Protein AF-A0A1W2M286-F1 (afdb_monomer_lite)

Secondary structure (DSSP, 8-state):
--HHHHHHHHHHHHHHHHHH-HHHHHHHHHHHH-SS--HHHHHHHHHHHHHHHHHHHHHHHHTT---GGGG-TT--SS-HHHHHHHHHHHHHHTT-HHHHHHHHHHHHHHHHHHHHHHHHHHHHHHHHHHHHHHHHHTT-

pLDDT: mean 84.89, std 10.77, range [52.69, 94.81]

Structure (mmCIF, N/CA/C/O backbone):
data_AF-A0A1W2M286-F1
#
_entry.id   AF-A0A1W2M286-F1
#
loop_
_atom_site.group_PDB
_atom_site.id
_atom_site.type_symbol
_atom_site.label_atom_id
_atom_site.label_alt_id
_atom_site.label_comp_id
_atom_site.label_asym_id
_atom_site.label_entity_id
_atom_site.label_seq_id
_atom_site.pdbx_PDB_ins_code
_atom_site.Cartn_x
_atom_site.Cartn_y
_atom_site.Cartn_z
_atom_site.occupancy
_atom_site.B_iso_or_equiv
_atom_site.auth_seq_id
_atom_site.auth_comp_id
_atom_site.auth_asym_id
_atom_site.auth_atom_id
_atom_site.pdbx_PDB_model_num
ATOM 1 N N . MET A 1 1 ? -3.550 -22.375 1.447 1.00 52.69 1 MET A N 1
ATOM 2 C CA . MET A 1 1 ? -3.577 -20.928 1.149 1.00 52.69 1 MET A CA 1
ATOM 3 C C . MET A 1 1 ? -3.415 -20.207 2.480 1.00 52.69 1 MET A C 1
ATOM 5 O O . MET A 1 1 ? -4.147 -20.546 3.399 1.00 52.69 1 MET A O 1
ATOM 9 N N . THR A 1 2 ? -2.390 -19.372 2.654 1.00 68.69 2 THR A N 1
ATOM 10 C CA . THR A 1 2 ? -2.153 -18.649 3.920 1.00 68.69 2 THR A CA 1
ATOM 11 C C . THR A 1 2 ? -3.056 -17.416 3.995 1.00 68.69 2 THR A C 1
ATOM 13 O O . THR A 1 2 ? -3.446 -16.892 2.954 1.00 68.69 2 THR A O 1
ATOM 16 N N . ALA A 1 3 ? -3.363 -16.928 5.203 1.00 65.69 3 ALA A N 1
ATOM 17 C CA . ALA A 1 3 ? -4.190 -15.728 5.397 1.00 65.69 3 ALA A CA 1
ATOM 18 C C . ALA A 1 3 ? -3.651 -14.509 4.616 1.00 65.69 3 ALA A C 1
ATOM 20 O O . ALA A 1 3 ? -4.417 -13.764 4.016 1.00 65.69 3 ALA A O 1
ATOM 21 N N . SER A 1 4 ? -2.326 -14.360 4.523 1.00 74.50 4 SER A N 1
ATOM 22 C CA . SER A 1 4 ? -1.686 -13.305 3.726 1.00 74.50 4 SER A CA 1
ATOM 23 C C . SER A 1 4 ? -1.933 -13.441 2.218 1.00 74.50 4 SER A C 1
ATOM 25 O O . SER A 1 4 ? -2.020 -12.432 1.528 1.00 74.50 4 SER A O 1
ATOM 27 N N . GLY A 1 5 ? -2.070 -14.666 1.698 1.00 80.00 5 GLY A N 1
ATOM 28 C CA . GLY A 1 5 ? -2.365 -14.904 0.281 1.00 80.00 5 GLY A CA 1
ATOM 29 C C . GLY A 1 5 ? -3.799 -14.530 -0.101 1.00 80.00 5 GLY A C 1
ATOM 30 O O . GLY A 1 5 ? -4.033 -14.031 -1.198 1.00 80.00 5 GLY A O 1
ATOM 31 N N . GLU A 1 6 ? -4.749 -14.718 0.815 1.00 85.44 6 GLU A N 1
ATOM 32 C CA . GLU A 1 6 ? -6.138 -14.291 0.621 1.00 85.44 6 GLU A CA 1
ATOM 33 C C . GLU A 1 6 ? -6.255 -12.763 0.618 1.00 85.44 6 GLU A C 1
ATOM 35 O O . GLU A 1 6 ? -6.859 -12.192 -0.290 1.00 85.44 6 GLU A O 1
ATOM 40 N N . VAL A 1 7 ? -5.604 -12.089 1.573 1.00 87.81 7 VAL A N 1
ATOM 41 C CA . VAL A 1 7 ? -5.566 -10.620 1.619 1.00 87.81 7 VAL A CA 1
ATOM 42 C C . VAL A 1 7 ? -4.902 -10.057 0.363 1.00 87.81 7 VAL A C 1
ATOM 44 O O . VAL A 1 7 ? -5.461 -9.164 -0.266 1.00 87.81 7 VAL A O 1
ATOM 47 N N . ALA A 1 8 ? -3.766 -10.618 -0.060 1.00 89.00 8 ALA A N 1
ATOM 48 C CA . ALA A 1 8 ? -3.092 -10.215 -1.292 1.00 89.00 8 ALA A CA 1
ATOM 49 C C . ALA A 1 8 ? -4.021 -10.277 -2.516 1.00 89.00 8 ALA A C 1
ATOM 51 O O . ALA A 1 8 ? -4.123 -9.302 -3.258 1.00 89.00 8 ALA A O 1
ATOM 52 N N . ALA A 1 9 ? -4.753 -11.381 -2.692 1.00 90.19 9 ALA A N 1
ATOM 53 C CA . ALA A 1 9 ? -5.691 -11.539 -3.802 1.00 90.19 9 ALA A CA 1
ATOM 54 C C . ALA A 1 9 ? -6.831 -10.504 -3.766 1.00 90.19 9 ALA A C 1
ATOM 56 O O . ALA A 1 9 ? -7.199 -9.954 -4.807 1.00 90.19 9 ALA A O 1
ATOM 57 N N . VAL A 1 10 ? -7.368 -10.206 -2.577 1.00 91.88 10 VAL A N 1
ATOM 58 C CA . VAL A 1 10 ? -8.394 -9.167 -2.401 1.00 91.88 10 VAL A CA 1
ATOM 59 C C . VAL A 1 10 ? -7.850 -7.792 -2.783 1.00 91.88 10 VAL A C 1
ATOM 61 O O . VAL A 1 10 ? -8.494 -7.085 -3.557 1.00 91.88 10 VAL A O 1
ATOM 64 N N . LEU A 1 11 ? -6.662 -7.423 -2.298 1.00 91.25 11 LEU A N 1
ATOM 65 C CA . LEU A 1 11 ? -6.064 -6.116 -2.580 1.00 91.25 11 LEU A CA 1
ATOM 66 C C . LEU A 1 11 ? -5.718 -5.947 -4.060 1.00 91.25 11 LEU A C 1
ATOM 68 O O . LEU A 1 11 ? -6.044 -4.912 -4.635 1.00 91.25 11 LEU A O 1
ATOM 72 N N . THR A 1 12 ? -5.146 -6.968 -4.706 1.00 91.25 12 THR A N 1
ATOM 73 C CA . THR A 1 12 ? -4.905 -6.948 -6.156 1.00 91.25 12 THR A CA 1
ATOM 74 C C . THR A 1 12 ? -6.214 -6.826 -6.938 1.00 91.25 12 THR A C 1
ATOM 76 O O . THR A 1 12 ? -6.281 -6.052 -7.888 1.00 91.25 12 THR A O 1
ATOM 79 N N . SER A 1 13 ? -7.279 -7.530 -6.529 1.00 93.06 13 SER A N 1
ATOM 80 C CA . SER A 1 13 ? -8.597 -7.416 -7.172 1.00 93.06 13 SER A CA 1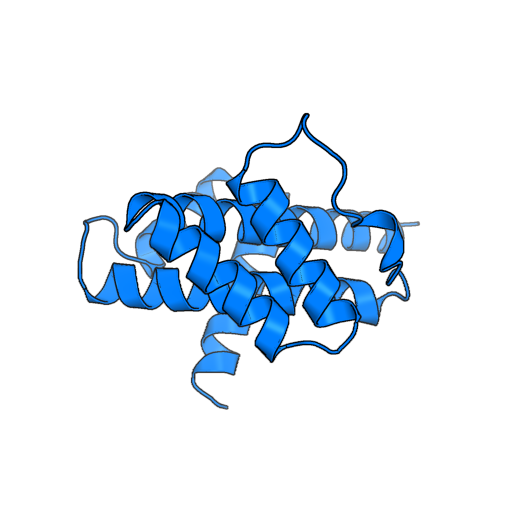
ATOM 81 C C . SER A 1 13 ? -9.191 -6.011 -7.038 1.00 93.06 13 SER A C 1
ATOM 83 O O . SER A 1 13 ? -9.714 -5.491 -8.020 1.00 93.06 13 SER A O 1
ATOM 85 N N . ILE A 1 14 ? -9.102 -5.394 -5.856 1.00 92.75 14 ILE A N 1
ATOM 86 C CA . ILE A 1 14 ? -9.586 -4.026 -5.614 1.00 92.75 14 ILE A CA 1
ATOM 87 C C . ILE A 1 14 ? -8.766 -3.011 -6.421 1.00 92.75 14 ILE A C 1
ATOM 89 O O . ILE A 1 14 ? -9.344 -2.118 -7.034 1.00 92.75 14 ILE A O 1
ATOM 93 N N . ALA A 1 15 ? -7.438 -3.151 -6.453 1.00 91.12 15 ALA A N 1
ATOM 94 C CA . ALA A 1 15 ? -6.562 -2.260 -7.212 1.00 91.12 15 ALA A CA 1
ATOM 95 C C . ALA A 1 15 ? -6.807 -2.363 -8.727 1.00 91.12 15 ALA A C 1
ATOM 97 O O . ALA A 1 15 ? -6.870 -1.343 -9.407 1.00 91.12 15 ALA A O 1
ATOM 98 N N . ALA A 1 16 ? -7.027 -3.574 -9.248 1.00 92.25 16 ALA A N 1
ATOM 99 C CA . ALA A 1 16 ? -7.400 -3.778 -10.646 1.00 92.25 16 ALA A CA 1
ATOM 100 C C . ALA A 1 16 ? -8.776 -3.168 -10.970 1.00 92.25 16 ALA A C 1
ATOM 102 O O . ALA A 1 16 ? -8.928 -2.492 -11.982 1.00 92.25 16 ALA A O 1
ATOM 103 N N . GLU A 1 17 ? -9.773 -3.347 -10.095 1.00 92.31 17 GLU A N 1
ATOM 104 C CA . GLU A 1 17 ? -11.100 -2.731 -10.247 1.00 92.31 17 GLU A CA 1
ATOM 105 C C . GLU A 1 17 ? -11.025 -1.196 -10.239 1.00 92.31 17 GLU A C 1
ATOM 107 O O . GLU A 1 17 ? -11.760 -0.533 -10.973 1.00 92.31 17 GLU A O 1
ATOM 112 N N . ALA A 1 18 ? -10.114 -0.620 -9.448 1.00 91.69 18 ALA A N 1
ATOM 113 C CA . ALA A 1 18 ? -9.932 0.825 -9.344 1.00 91.69 18 ALA A CA 1
ATOM 114 C C . ALA A 1 18 ? -9.453 1.483 -10.650 1.00 91.69 18 ALA A C 1
ATOM 116 O O . ALA A 1 18 ? -9.582 2.702 -10.788 1.00 91.69 18 ALA A O 1
ATOM 117 N N . ILE A 1 19 ? -8.920 0.705 -11.601 1.00 90.12 19 ILE A N 1
ATOM 118 C CA . ILE A 1 19 ? -8.496 1.201 -12.915 1.00 90.12 19 ILE A CA 1
ATOM 119 C C . ILE A 1 19 ? -9.705 1.697 -13.713 1.00 90.12 19 ILE A C 1
ATOM 121 O O . ILE A 1 19 ? -9.666 2.818 -14.222 1.00 90.12 19 ILE A O 1
ATOM 125 N N . ASP A 1 20 ? -10.774 0.898 -13.758 1.00 91.88 20 ASP A N 1
ATOM 126 C CA . ASP A 1 20 ? -11.977 1.181 -14.550 1.00 91.88 20 ASP A CA 1
ATOM 127 C C . ASP A 1 20 ? -13.106 1.803 -13.713 1.00 91.88 20 ASP A C 1
ATOM 129 O O . ASP A 1 20 ? -13.875 2.626 -14.208 1.00 91.88 20 ASP A O 1
ATOM 133 N N . ASN A 1 21 ? -13.219 1.425 -12.433 1.00 93.12 21 ASN A N 1
ATOM 134 C CA . ASN A 1 21 ? -14.332 1.789 -11.551 1.00 93.12 21 ASN A CA 1
ATOM 135 C C . ASN A 1 21 ? -13.844 2.250 -10.160 1.00 93.12 21 ASN A C 1
ATOM 137 O O . ASN A 1 21 ? -14.125 1.595 -9.150 1.00 93.12 21 ASN A O 1
ATOM 141 N N . PRO A 1 22 ? -13.161 3.408 -10.050 1.00 88.12 22 PRO A N 1
ATOM 142 C CA . PRO A 1 22 ? -12.540 3.862 -8.800 1.00 88.12 22 PRO A CA 1
ATOM 143 C C . PRO A 1 22 ? -13.536 4.051 -7.648 1.00 88.12 22 PRO A C 1
ATOM 145 O O . PRO A 1 22 ? -13.221 3.747 -6.498 1.00 88.12 22 PRO A O 1
ATOM 148 N N . SER A 1 23 ? -14.759 4.514 -7.931 1.00 89.75 23 SER A N 1
ATOM 149 C CA . SER A 1 23 ? -15.798 4.675 -6.905 1.00 89.75 23 SER A CA 1
ATOM 150 C C . SER A 1 23 ? -16.286 3.335 -6.347 1.00 89.75 23 SER A C 1
ATOM 152 O O . SER A 1 23 ? -16.502 3.224 -5.141 1.00 89.75 23 SER A O 1
ATOM 154 N N . SER A 1 24 ? -16.428 2.317 -7.203 1.00 93.06 24 SER A N 1
ATOM 155 C CA . SER A 1 24 ? -16.828 0.963 -6.793 1.00 93.06 24 SER A CA 1
ATOM 156 C C . SER A 1 24 ? -15.728 0.300 -5.967 1.00 93.06 24 SER A C 1
ATOM 158 O O . SER A 1 24 ? -15.985 -0.161 -4.855 1.00 93.06 24 SER A O 1
ATOM 160 N N . ALA A 1 25 ? -14.481 0.375 -6.441 1.00 89.88 25 ALA A N 1
ATOM 161 C CA . ALA A 1 25 ? -13.323 -0.137 -5.719 1.00 89.88 25 ALA A CA 1
ATOM 162 C C . ALA A 1 25 ? -13.162 0.527 -4.340 1.00 89.88 25 ALA A C 1
ATOM 164 O O . ALA A 1 25 ? -12.912 -0.157 -3.348 1.00 89.88 25 ALA A O 1
ATOM 165 N N . GLY A 1 26 ? -13.374 1.846 -4.251 1.00 87.38 26 GLY A N 1
ATOM 166 C CA . GLY A 1 26 ? -13.365 2.579 -2.985 1.00 87.38 26 GLY A CA 1
ATOM 167 C C . GLY A 1 26 ? -14.464 2.125 -2.019 1.00 87.38 26 GLY A C 1
ATOM 168 O O . GLY A 1 26 ? -14.194 1.928 -0.835 1.00 87.38 26 GLY A O 1
ATOM 169 N N . ALA A 1 27 ? -15.684 1.899 -2.515 1.00 90.75 27 ALA A N 1
ATOM 170 C CA . ALA A 1 27 ? -16.782 1.373 -1.702 1.00 90.75 27 ALA A CA 1
ATOM 171 C C . ALA A 1 27 ? -16.494 -0.053 -1.211 1.00 90.75 27 ALA A C 1
ATOM 173 O O . ALA A 1 27 ? -16.652 -0.340 -0.027 1.00 90.75 27 ALA A O 1
ATOM 174 N N . ARG A 1 28 ? -15.990 -0.921 -2.094 1.00 93.69 28 ARG A N 1
ATOM 175 C CA . ARG A 1 28 ? -15.617 -2.301 -1.770 1.00 93.69 28 ARG A CA 1
ATOM 176 C C . ARG A 1 28 ? -14.475 -2.371 -0.758 1.00 93.69 28 ARG A C 1
ATOM 178 O O . ARG A 1 28 ? -14.511 -3.204 0.144 1.00 93.69 28 ARG A O 1
ATOM 185 N N . LEU A 1 29 ? -13.483 -1.490 -0.877 1.00 90.50 29 LEU A N 1
ATOM 186 C CA . LEU A 1 29 ? -12.406 -1.357 0.100 1.00 90.50 29 LEU A CA 1
ATOM 187 C C . LEU A 1 29 ? -12.949 -0.912 1.462 1.00 90.50 29 LEU A C 1
ATOM 189 O O . LEU A 1 29 ? -12.601 -1.511 2.475 1.00 90.50 29 LEU A O 1
ATOM 193 N N . ALA A 1 30 ? -13.830 0.091 1.490 1.00 89.12 30 ALA A N 1
ATOM 194 C CA . ALA A 1 30 ? -14.462 0.555 2.724 1.00 89.12 30 ALA A CA 1
ATOM 195 C C . ALA A 1 30 ? -15.329 -0.534 3.377 1.00 89.12 30 ALA A C 1
ATOM 197 O O . ALA A 1 30 ? -15.307 -0.681 4.596 1.00 89.12 30 ALA A O 1
ATOM 198 N N . ASP A 1 31 ? -16.046 -1.335 2.588 1.00 91.06 31 ASP A N 1
ATOM 199 C CA . ASP A 1 31 ? -16.813 -2.483 3.084 1.00 91.06 31 ASP A CA 1
ATOM 200 C C . ASP A 1 31 ? -15.902 -3.580 3.641 1.00 91.06 31 ASP A C 1
ATOM 202 O O . ASP A 1 31 ? -16.188 -4.156 4.693 1.00 91.06 31 ASP A O 1
ATOM 206 N N . TRP A 1 32 ? -14.782 -3.847 2.965 1.00 90.94 32 TRP A N 1
ATOM 207 C CA . TRP A 1 32 ? -13.811 -4.837 3.413 1.00 90.94 32 TRP A CA 1
ATOM 208 C C . TRP A 1 32 ? -13.094 -4.407 4.690 1.00 90.94 32 TRP A C 1
ATOM 210 O O . TRP A 1 32 ? -12.951 -5.225 5.591 1.00 90.94 32 TRP A O 1
ATOM 220 N N . ILE A 1 33 ? -12.666 -3.147 4.807 1.00 89.06 33 ILE A N 1
ATOM 221 C CA . ILE A 1 33 ? -12.035 -2.627 6.028 1.00 89.06 33 ILE A CA 1
ATOM 222 C C . ILE A 1 33 ? -13.071 -2.540 7.155 1.00 89.06 33 ILE A C 1
ATOM 224 O O . ILE A 1 33 ? -12.811 -2.986 8.273 1.00 89.06 33 ILE A O 1
ATOM 228 N N . GLY A 1 34 ? -14.269 -2.060 6.834 1.00 88.50 34 GLY A N 1
ATOM 229 C CA . GLY A 1 34 ? -15.292 -1.618 7.770 1.00 88.50 34 GLY A CA 1
ATOM 230 C C . GLY A 1 34 ? -15.490 -0.109 7.625 1.00 88.50 34 GLY A C 1
ATOM 231 O O . GLY A 1 34 ? -14.531 0.657 7.684 1.00 88.50 34 GLY A O 1
ATOM 232 N N . ARG A 1 35 ? -16.742 0.324 7.426 1.00 83.50 35 ARG A N 1
ATOM 233 C CA . ARG A 1 35 ? -17.086 1.743 7.205 1.00 83.50 35 ARG A CA 1
ATOM 234 C C . ARG A 1 35 ? -16.924 2.616 8.448 1.00 83.50 35 ARG A C 1
ATOM 236 O O . ARG A 1 35 ? -16.834 3.833 8.329 1.00 83.50 35 ARG A O 1
ATOM 243 N N . GLU A 1 36 ? -16.911 1.994 9.620 1.00 84.31 36 GLU A N 1
ATOM 244 C CA . GLU A 1 36 ? -16.728 2.655 10.907 1.00 84.31 36 GLU A CA 1
ATOM 245 C C . GLU A 1 36 ? -15.380 2.249 11.524 1.00 84.31 36 GLU A C 1
ATOM 247 O O . GLU A 1 36 ? -14.952 1.098 11.355 1.00 84.31 36 GLU A O 1
ATOM 252 N N . PRO A 1 37 ? -14.710 3.159 12.260 1.00 80.44 37 PRO A N 1
ATOM 253 C CA . PRO A 1 37 ? -13.492 2.834 12.991 1.00 80.44 37 PRO A CA 1
ATOM 254 C C . PRO A 1 37 ? -13.706 1.641 13.927 1.00 80.44 37 PRO A C 1
ATOM 256 O O . PRO A 1 37 ? -14.604 1.642 14.768 1.00 80.44 37 PRO A O 1
ATOM 259 N N . SER A 1 38 ? -12.880 0.608 13.778 1.00 87.19 38 SER A N 1
ATOM 260 C CA . SER A 1 38 ? -12.944 -0.595 14.605 1.00 87.19 38 SER A CA 1
ATOM 261 C C . SER A 1 38 ? -11.572 -1.267 14.694 1.00 87.19 38 SER A C 1
ATOM 263 O O . SER A 1 38 ? -10.791 -1.167 13.744 1.00 87.19 38 SER A O 1
ATOM 265 N N . PRO A 1 39 ? -11.288 -2.035 15.765 1.00 88.81 39 PRO A N 1
ATOM 266 C CA . PRO A 1 39 ? -10.030 -2.779 15.883 1.00 88.81 39 PRO A CA 1
ATOM 267 C C . PRO A 1 39 ? -9.781 -3.743 14.712 1.00 88.81 39 PRO A C 1
ATOM 269 O O . PRO A 1 39 ? -8.647 -3.945 14.287 1.00 88.81 39 PRO A O 1
ATOM 272 N N . ALA A 1 40 ? -10.849 -4.326 14.155 1.00 89.06 40 ALA A N 1
ATOM 273 C CA . ALA A 1 40 ? -10.757 -5.184 12.977 1.00 89.06 40 ALA A CA 1
ATOM 274 C C . ALA A 1 40 ? -10.371 -4.394 11.714 1.00 89.06 40 ALA A C 1
ATOM 276 O O . ALA A 1 40 ? -9.561 -4.869 10.918 1.00 89.06 40 ALA A O 1
ATOM 277 N N . GLY A 1 41 ? -10.923 -3.189 11.541 1.00 88.94 41 GLY A N 1
ATOM 278 C CA . GLY A 1 41 ? -10.567 -2.294 10.440 1.00 88.94 41 GLY A CA 1
ATOM 279 C C . GLY A 1 41 ? -9.129 -1.789 10.534 1.00 88.94 41 GLY A C 1
ATOM 280 O O . GLY A 1 41 ? -8.413 -1.794 9.536 1.00 88.94 41 GLY A O 1
ATOM 281 N N . GLU A 1 42 ? -8.662 -1.449 11.736 1.00 89.50 42 GLU A N 1
ATOM 282 C CA . GLU A 1 42 ? -7.262 -1.079 11.977 1.00 89.50 42 GLU A CA 1
ATOM 283 C C . GLU A 1 42 ? -6.305 -2.230 11.647 1.00 89.50 42 GLU A C 1
ATOM 285 O O . GLU A 1 42 ? -5.328 -2.030 10.929 1.00 89.50 42 GLU A O 1
ATOM 290 N N . ALA A 1 43 ? -6.616 -3.457 12.078 1.00 90.50 43 ALA A N 1
ATOM 291 C CA . ALA A 1 43 ? -5.809 -4.633 11.750 1.00 90.50 43 ALA A CA 1
ATOM 292 C C . ALA A 1 43 ? -5.739 -4.893 10.233 1.00 90.50 43 ALA A C 1
ATOM 294 O O . ALA A 1 43 ? -4.678 -5.232 9.707 1.00 90.50 43 ALA A O 1
ATOM 295 N N . ARG A 1 44 ? -6.848 -4.696 9.510 1.00 90.38 44 ARG A N 1
ATOM 296 C CA . ARG A 1 44 ? -6.888 -4.787 8.041 1.00 90.38 44 ARG A CA 1
ATOM 297 C C . ARG A 1 44 ? -6.073 -3.687 7.372 1.00 90.38 44 ARG A C 1
ATOM 299 O O . ARG A 1 44 ? -5.366 -3.958 6.406 1.00 90.38 44 ARG A O 1
ATOM 306 N N . MET A 1 45 ? -6.126 -2.466 7.893 1.00 88.44 45 MET A N 1
ATOM 307 C CA . MET A 1 45 ? -5.294 -1.374 7.399 1.00 88.44 45 MET A CA 1
ATOM 308 C C . MET A 1 45 ? -3.808 -1.621 7.654 1.00 88.44 45 MET A C 1
ATOM 310 O O . MET A 1 45 ? -3.001 -1.366 6.763 1.00 88.44 45 MET A O 1
ATOM 314 N N . GLN A 1 46 ? -3.444 -2.192 8.805 1.00 90.94 46 GLN A N 1
ATOM 315 C CA . GLN A 1 46 ? -2.072 -2.629 9.082 1.00 90.94 46 GLN A CA 1
ATOM 316 C C . GLN A 1 46 ? -1.620 -3.663 8.045 1.00 90.94 46 GLN A C 1
ATOM 318 O O . GLN A 1 46 ? -0.542 -3.538 7.471 1.00 90.94 46 GLN A O 1
ATOM 323 N N . GLN A 1 47 ? -2.470 -4.644 7.732 1.00 90.44 47 GLN A N 1
ATOM 324 C CA . GLN A 1 47 ? -2.183 -5.617 6.677 1.00 90.44 47 GLN A CA 1
ATOM 325 C C . GLN A 1 47 ? -2.007 -4.952 5.308 1.00 90.44 47 GLN A C 1
ATOM 327 O O . GLN A 1 47 ? -1.077 -5.309 4.593 1.00 90.44 47 GLN A O 1
ATOM 332 N N . ILE A 1 48 ? -2.851 -3.979 4.945 1.00 90.62 48 ILE A N 1
ATOM 333 C CA . ILE A 1 48 ? -2.702 -3.219 3.694 1.00 90.62 48 ILE A CA 1
ATOM 334 C C . ILE A 1 48 ? -1.355 -2.503 3.653 1.00 90.62 48 ILE A C 1
ATOM 336 O O . ILE A 1 48 ? -0.640 -2.630 2.662 1.00 90.62 48 ILE A O 1
ATOM 340 N N . ALA A 1 49 ? -1.010 -1.760 4.705 1.00 90.06 49 ALA A N 1
ATOM 341 C CA . ALA A 1 49 ? 0.202 -0.949 4.744 1.00 90.06 49 ALA A CA 1
ATOM 342 C C . ALA A 1 49 ? 1.468 -1.795 4.542 1.00 90.06 49 ALA A C 1
ATOM 344 O O . ALA A 1 49 ? 2.376 -1.376 3.835 1.00 90.06 49 ALA A O 1
ATOM 345 N N . HIS A 1 50 ? 1.499 -3.008 5.086 1.00 90.12 50 HIS A N 1
ATOM 346 C CA . HIS A 1 50 ? 2.644 -3.910 4.954 1.00 90.12 50 HIS A CA 1
ATOM 347 C C . HIS A 1 50 ? 2.612 -4.751 3.664 1.00 90.12 50 HIS A C 1
ATOM 349 O O . HIS A 1 50 ? 3.646 -5.006 3.055 1.00 90.12 50 HIS A O 1
ATOM 355 N N . LEU A 1 51 ? 1.434 -5.162 3.183 1.00 91.06 51 LEU A N 1
ATOM 356 C CA . LEU A 1 51 ? 1.331 -6.008 1.984 1.00 91.06 51 LEU A CA 1
ATOM 357 C C . LEU A 1 51 ? 1.383 -5.222 0.674 1.00 91.06 51 LEU A C 1
ATOM 359 O O . LEU A 1 51 ? 1.945 -5.713 -0.302 1.00 91.06 51 LEU A O 1
ATOM 363 N N . ALA A 1 52 ? 0.789 -4.031 0.612 1.00 87.44 52 ALA A N 1
ATOM 364 C CA . ALA A 1 52 ? 0.666 -3.291 -0.640 1.00 87.44 52 ALA A CA 1
ATOM 365 C C . ALA A 1 52 ? 2.029 -2.931 -1.270 1.00 87.44 52 ALA A C 1
ATOM 367 O O . ALA A 1 52 ? 2.180 -3.182 -2.465 1.00 87.44 52 ALA A O 1
ATOM 368 N N . PRO A 1 53 ? 3.052 -2.453 -0.530 1.00 89.06 53 PRO A N 1
ATOM 369 C CA . PRO A 1 53 ? 4.373 -2.194 -1.109 1.00 89.06 53 PRO A CA 1
ATOM 370 C C . PRO A 1 53 ? 5.018 -3.441 -1.723 1.00 89.06 53 PRO A C 1
ATOM 372 O O . PRO A 1 53 ? 5.601 -3.376 -2.805 1.00 89.06 53 PRO A O 1
ATOM 375 N N . ARG A 1 54 ? 4.864 -4.598 -1.072 1.00 90.44 54 ARG A N 1
ATOM 376 C CA . ARG A 1 54 ? 5.325 -5.880 -1.608 1.00 90.44 54 ARG A CA 1
ATOM 377 C C . ARG A 1 54 ? 4.593 -6.255 -2.893 1.00 90.44 54 ARG A C 1
ATOM 379 O O . ARG A 1 54 ? 5.236 -6.684 -3.840 1.00 90.44 54 ARG A O 1
ATOM 386 N N . LEU A 1 55 ? 3.273 -6.077 -2.943 1.00 89.25 55 LEU A N 1
ATOM 387 C CA . LEU A 1 55 ? 2.486 -6.374 -4.144 1.00 89.25 55 LEU A CA 1
ATOM 388 C C . LEU A 1 55 ? 2.897 -5.500 -5.332 1.00 89.25 55 LEU A C 1
ATOM 390 O O . LEU A 1 55 ? 2.940 -5.997 -6.453 1.00 89.25 55 LEU A O 1
ATOM 394 N N . VAL A 1 56 ? 3.232 -4.230 -5.091 1.00 87.19 56 VAL A N 1
ATOM 395 C CA . VAL A 1 56 ? 3.786 -3.339 -6.123 1.00 87.19 56 VAL A CA 1
ATOM 396 C C . VAL A 1 56 ? 5.146 -3.851 -6.598 1.00 87.19 56 VAL A C 1
ATOM 398 O O . VAL A 1 56 ? 5.373 -3.960 -7.798 1.00 87.19 56 VAL A O 1
ATOM 401 N N . ALA A 1 57 ? 6.044 -4.206 -5.673 1.00 86.19 57 ALA A N 1
ATOM 402 C CA . ALA A 1 57 ? 7.356 -4.748 -6.023 1.00 86.19 57 ALA A CA 1
ATOM 403 C C . ALA A 1 57 ? 7.244 -6.057 -6.827 1.00 86.19 57 ALA A C 1
ATOM 405 O O . ALA A 1 57 ? 7.923 -6.224 -7.838 1.00 86.19 57 ALA A O 1
ATOM 406 N N . ASP A 1 58 ? 6.345 -6.957 -6.423 1.00 88.50 58 ASP A N 1
ATOM 407 C CA . ASP A 1 58 ? 6.055 -8.202 -7.137 1.00 88.50 58 ASP A CA 1
ATOM 408 C C . ASP A 1 58 ? 5.495 -7.928 -8.545 1.00 88.50 58 ASP A C 1
ATOM 410 O O . ASP A 1 58 ? 5.845 -8.640 -9.487 1.00 88.50 58 ASP A O 1
ATOM 414 N N . ALA A 1 59 ? 4.640 -6.911 -8.702 1.00 84.44 59 ALA A N 1
ATOM 415 C CA . ALA A 1 59 ? 4.106 -6.499 -9.999 1.00 84.44 59 ALA A CA 1
ATOM 416 C C . ALA A 1 59 ? 5.225 -5.983 -10.924 1.00 84.44 59 ALA A C 1
ATOM 418 O O . ALA A 1 59 ? 5.359 -6.483 -12.039 1.00 84.44 59 ALA A O 1
ATOM 419 N N . LEU A 1 60 ? 6.088 -5.093 -10.427 1.00 83.31 60 LEU A N 1
ATOM 420 C CA . LEU A 1 60 ? 7.238 -4.544 -11.161 1.00 83.31 60 LEU A CA 1
ATOM 421 C C . LEU A 1 60 ? 8.256 -5.614 -11.586 1.00 83.31 60 LEU A C 1
ATOM 423 O O . LEU A 1 60 ? 8.837 -5.545 -12.672 1.00 83.31 60 LEU A O 1
ATOM 427 N N . LEU A 1 61 ? 8.494 -6.613 -10.730 1.00 82.44 61 LEU A N 1
ATOM 428 C CA . LEU A 1 61 ? 9.418 -7.713 -11.020 1.00 82.44 61 LEU A CA 1
ATOM 429 C C . LEU A 1 61 ? 8.901 -8.637 -12.127 1.00 82.44 61 LEU A C 1
ATOM 431 O O . LEU A 1 61 ? 9.708 -9.133 -12.913 1.00 82.44 61 LEU A O 1
ATOM 435 N N . ARG A 1 62 ? 7.585 -8.880 -12.200 1.00 78.62 62 ARG A N 1
ATOM 436 C CA . ARG A 1 62 ? 6.993 -9.801 -13.189 1.00 78.62 62 ARG A CA 1
ATOM 437 C C . ARG A 1 62 ? 7.203 -9.344 -14.626 1.00 78.62 62 ARG A C 1
ATOM 439 O O . ARG A 1 62 ? 7.496 -10.188 -15.467 1.00 78.62 62 ARG A O 1
ATOM 446 N N . ASP A 1 63 ? 7.122 -8.043 -14.878 1.00 69.50 63 ASP A N 1
ATOM 447 C CA . ASP A 1 63 ? 7.240 -7.498 -16.233 1.00 69.50 63 ASP A CA 1
ATOM 448 C C . ASP A 1 63 ? 8.667 -7.032 -16.578 1.00 69.50 63 ASP A C 1
ATOM 450 O O . ASP A 1 63 ? 8.918 -6.542 -17.677 1.00 69.50 63 ASP A O 1
ATOM 454 N N . GLY A 1 64 ? 9.632 -7.186 -15.661 1.00 62.50 64 GLY A N 1
ATOM 455 C CA . GLY A 1 64 ? 11.025 -6.787 -15.891 1.00 62.50 64 GLY A CA 1
ATOM 456 C C . GLY A 1 64 ? 11.284 -5.278 -15.776 1.00 62.50 64 GLY A C 1
ATOM 457 O O . GLY A 1 64 ? 12.307 -4.799 -16.264 1.00 62.50 64 GLY A O 1
ATOM 458 N N . TRP A 1 65 ? 10.392 -4.536 -15.108 1.00 61.25 65 TRP A N 1
ATOM 459 C CA . TRP A 1 65 ? 10.458 -3.075 -14.930 1.00 61.25 65 TRP A CA 1
ATOM 460 C C . TRP A 1 65 ? 11.175 -2.646 -13.646 1.00 61.25 65 TRP A C 1
ATOM 462 O O . TRP A 1 65 ? 11.218 -1.460 -13.322 1.00 61.25 65 TRP A O 1
ATOM 472 N N . ALA A 1 66 ? 11.759 -3.591 -12.905 1.00 62.66 66 ALA A N 1
ATOM 473 C CA . ALA A 1 66 ? 12.466 -3.316 -11.662 1.00 62.66 66 ALA A CA 1
ATOM 474 C C . ALA A 1 66 ? 13.692 -2.412 -11.896 1.00 62.66 66 ALA A C 1
ATOM 476 O O . ALA A 1 66 ? 14.798 -2.877 -12.163 1.00 62.66 66 ALA A O 1
ATOM 477 N N . GLN A 1 67 ? 13.491 -1.101 -11.759 1.00 59.59 67 GLN A N 1
ATOM 478 C CA . GLN A 1 67 ? 14.553 -0.102 -11.699 1.00 59.59 67 GLN A CA 1
ATOM 479 C C . GLN A 1 67 ? 14.610 0.475 -10.279 1.00 59.59 67 GLN A C 1
ATOM 481 O O . GLN A 1 67 ? 13.976 1.497 -10.006 1.00 59.59 67 GLN A O 1
ATOM 486 N N . PRO A 1 68 ? 15.349 -0.162 -9.349 1.00 55.28 68 PRO A N 1
ATOM 487 C CA . PRO A 1 68 ? 15.428 0.296 -7.960 1.00 55.28 68 PRO A CA 1
ATOM 488 C C . PRO A 1 68 ? 15.905 1.755 -7.835 1.00 55.28 68 PRO A C 1
ATOM 490 O O . PRO A 1 68 ? 15.493 2.462 -6.916 1.00 55.28 68 PRO A O 1
ATOM 493 N N . ASP A 1 69 ? 16.686 2.239 -8.805 1.00 54.38 69 ASP A N 1
ATOM 494 C CA . ASP A 1 69 ? 17.227 3.601 -8.839 1.00 54.38 69 ASP A CA 1
ATOM 495 C C . ASP A 1 69 ? 16.188 4.690 -9.182 1.00 54.38 69 ASP A C 1
ATOM 497 O O . ASP A 1 69 ? 16.376 5.855 -8.825 1.00 54.38 69 ASP A O 1
ATOM 501 N N . VAL A 1 70 ? 15.064 4.342 -9.826 1.00 55.00 70 VAL A N 1
ATOM 502 C CA . VAL A 1 70 ? 13.992 5.301 -10.186 1.00 55.00 70 VAL A CA 1
ATOM 503 C C . VAL A 1 70 ? 13.191 5.740 -8.957 1.00 55.00 70 VAL A C 1
ATOM 505 O O . VAL A 1 70 ? 12.654 6.848 -8.912 1.00 55.00 70 VAL A O 1
ATOM 508 N N . TYR A 1 71 ? 13.173 4.914 -7.912 1.00 55.09 71 TYR A N 1
ATOM 509 C CA . TYR A 1 71 ? 12.440 5.157 -6.669 1.00 55.09 71 TYR A CA 1
ATOM 510 C C . TYR A 1 71 ? 13.283 5.873 -5.594 1.00 55.09 71 TYR A C 1
ATOM 512 O O . TYR A 1 71 ? 12.951 5.859 -4.405 1.00 55.09 71 TYR A O 1
ATOM 520 N N . GLY A 1 72 ? 14.384 6.511 -6.008 1.00 52.78 72 GLY A N 1
ATOM 521 C CA . GLY A 1 72 ? 15.340 7.176 -5.128 1.00 52.78 72 GLY A CA 1
ATOM 522 C C . GLY A 1 72 ? 14.759 8.322 -4.270 1.00 52.78 72 GLY A C 1
ATOM 523 O O . GLY A 1 72 ? 13.790 8.987 -4.639 1.00 52.78 72 GLY A O 1
ATOM 524 N N . PRO A 1 73 ? 15.370 8.622 -3.105 1.00 53.03 73 PRO A N 1
ATOM 525 C CA . PRO A 1 73 ? 14.701 9.244 -1.959 1.00 53.03 73 PRO A CA 1
ATOM 526 C C . PRO A 1 73 ? 14.634 10.783 -1.963 1.00 53.03 73 PRO A C 1
ATOM 528 O O . PRO A 1 73 ? 14.252 11.355 -0.938 1.00 53.03 73 PRO A O 1
ATOM 531 N N . ALA A 1 74 ? 15.009 11.451 -3.057 1.00 54.38 74 ALA A N 1
ATOM 532 C CA . ALA A 1 74 ? 15.290 12.894 -3.081 1.00 54.38 74 ALA A CA 1
ATOM 533 C C . ALA A 1 74 ? 14.116 13.793 -3.520 1.00 54.38 74 ALA A C 1
ATOM 535 O O . ALA A 1 74 ? 14.267 15.013 -3.570 1.00 54.38 74 ALA A O 1
ATOM 536 N N . ARG A 1 75 ? 12.949 13.223 -3.838 1.00 59.50 75 ARG A N 1
ATOM 537 C CA . ARG A 1 75 ? 11.773 13.997 -4.257 1.00 59.50 75 ARG A CA 1
ATOM 538 C C . ARG A 1 75 ? 11.048 14.595 -3.050 1.00 59.50 75 ARG A C 1
ATOM 540 O O . ARG A 1 75 ? 10.438 13.871 -2.269 1.00 59.50 75 ARG A O 1
ATOM 547 N N . THR A 1 76 ? 11.138 15.914 -2.888 1.00 60.31 76 THR A N 1
ATOM 548 C CA . THR A 1 76 ? 10.453 16.688 -1.833 1.00 60.31 76 THR A CA 1
ATOM 549 C C . THR A 1 76 ? 9.099 17.246 -2.279 1.00 60.31 76 THR A C 1
ATOM 551 O O . THR A 1 76 ? 8.374 17.817 -1.471 1.00 60.31 76 THR A O 1
ATOM 554 N N . ASP A 1 77 ? 8.747 17.069 -3.553 1.00 72.69 77 ASP A N 1
ATOM 555 C CA . ASP A 1 77 ? 7.488 17.493 -4.176 1.00 72.69 77 ASP A CA 1
ATOM 556 C C . ASP A 1 77 ? 6.339 16.487 -3.983 1.00 72.69 77 ASP A C 1
ATOM 558 O O . ASP A 1 77 ? 5.220 16.719 -4.435 1.00 72.69 77 ASP A O 1
ATOM 562 N N . VAL A 1 78 ? 6.607 15.367 -3.308 1.00 76.50 78 VAL A N 1
ATOM 563 C CA . VAL A 1 78 ? 5.681 14.243 -3.151 1.00 76.50 78 VAL A CA 1
ATOM 564 C C . VAL A 1 78 ? 5.116 14.221 -1.723 1.00 76.50 78 VAL A C 1
ATOM 566 O O . VAL A 1 78 ? 5.876 14.408 -0.769 1.00 76.50 78 VAL A O 1
ATOM 569 N N . PRO A 1 79 ? 3.807 13.957 -1.531 1.00 87.56 79 PRO A N 1
ATOM 570 C CA . PRO A 1 79 ? 3.224 13.758 -0.206 1.00 87.56 79 PRO A CA 1
ATOM 571 C C . PRO A 1 79 ? 3.996 12.722 0.626 1.00 87.56 79 PRO A C 1
ATOM 573 O O . PRO A 1 79 ? 4.401 11.680 0.110 1.00 87.56 79 PRO A O 1
ATOM 576 N N . ALA A 1 80 ? 4.155 12.974 1.929 1.00 88.81 80 ALA A N 1
ATOM 577 C CA . ALA A 1 80 ? 5.009 12.164 2.804 1.00 88.81 80 ALA A CA 1
ATOM 578 C C . ALA A 1 80 ? 4.634 10.668 2.815 1.00 88.81 80 ALA A C 1
ATOM 580 O O . ALA A 1 80 ? 5.520 9.819 2.725 1.00 88.81 80 ALA A O 1
ATOM 581 N N . ALA A 1 81 ? 3.336 10.345 2.842 1.00 90.12 81 ALA A N 1
ATOM 582 C CA . ALA A 1 81 ? 2.840 8.969 2.770 1.00 90.12 81 ALA A CA 1
ATOM 583 C C . ALA A 1 81 ? 3.224 8.272 1.461 1.00 90.12 81 ALA A C 1
ATOM 585 O O . ALA A 1 81 ? 3.641 7.117 1.465 1.00 90.12 81 ALA A O 1
ATOM 586 N N . GLN A 1 82 ? 3.124 8.986 0.337 1.00 90.00 82 GLN A N 1
ATOM 587 C CA . GLN A 1 82 ? 3.493 8.455 -0.972 1.00 90.00 82 GLN A CA 1
ATOM 588 C C . GLN A 1 82 ? 5.003 8.251 -1.074 1.00 90.00 82 GLN A C 1
ATOM 590 O O . GLN A 1 82 ? 5.439 7.209 -1.553 1.00 90.00 82 GLN A O 1
ATOM 595 N N . LEU A 1 83 ? 5.805 9.185 -0.561 1.00 88.19 83 LEU A N 1
ATOM 596 C CA . LEU A 1 83 ? 7.254 9.016 -0.495 1.00 88.19 83 LEU A CA 1
ATOM 597 C C . LEU A 1 83 ? 7.651 7.817 0.383 1.00 88.19 83 LEU A C 1
ATOM 599 O O . LEU A 1 83 ? 8.547 7.058 0.014 1.00 88.19 83 LEU A O 1
ATOM 603 N N . ALA A 1 84 ? 6.991 7.621 1.527 1.00 90.62 84 ALA A N 1
ATOM 604 C CA . ALA A 1 84 ? 7.228 6.473 2.400 1.00 90.62 84 ALA A CA 1
ATOM 605 C C . ALA A 1 84 ? 6.844 5.149 1.721 1.00 90.62 84 ALA A C 1
ATOM 607 O O . ALA A 1 84 ? 7.632 4.205 1.747 1.00 90.62 84 ALA A O 1
ATOM 608 N N . ALA A 1 85 ? 5.688 5.099 1.051 1.00 91.50 85 ALA A N 1
ATOM 609 C CA . ALA A 1 85 ? 5.246 3.926 0.303 1.00 91.50 85 ALA A CA 1
ATOM 610 C C . ALA A 1 85 ? 6.214 3.582 -0.840 1.00 91.50 85 ALA A C 1
ATOM 612 O O . ALA A 1 85 ? 6.639 2.436 -0.954 1.00 91.50 85 ALA A O 1
ATOM 613 N N . VAL A 1 86 ? 6.654 4.576 -1.619 1.00 89.19 86 VAL A N 1
ATOM 614 C CA . VAL A 1 86 ? 7.673 4.399 -2.668 1.00 89.19 86 VAL A CA 1
ATOM 615 C C . VAL A 1 86 ? 8.981 3.844 -2.097 1.00 89.19 86 VAL A C 1
ATOM 617 O O . VAL A 1 86 ? 9.563 2.923 -2.665 1.00 89.19 86 VAL A O 1
ATOM 620 N N . ARG A 1 87 ? 9.434 4.355 -0.947 1.00 89.75 87 ARG A N 1
ATOM 621 C CA . ARG A 1 87 ? 10.638 3.842 -0.277 1.00 89.75 87 ARG A CA 1
ATOM 622 C C . ARG A 1 87 ? 10.470 2.390 0.166 1.00 89.75 87 ARG A C 1
ATOM 624 O O . ARG A 1 87 ? 11.404 1.615 -0.006 1.00 89.75 87 ARG A O 1
ATOM 631 N N . ALA A 1 88 ? 9.309 2.012 0.697 1.00 91.88 88 ALA A N 1
ATOM 632 C CA . ALA A 1 88 ? 9.030 0.625 1.067 1.00 91.88 88 ALA A CA 1
ATOM 633 C C . ALA A 1 88 ? 9.042 -0.307 -0.162 1.00 91.88 88 ALA A C 1
ATOM 635 O O . ALA A 1 88 ? 9.671 -1.363 -0.122 1.00 91.88 88 ALA A O 1
ATOM 636 N N . VAL A 1 89 ? 8.447 0.116 -1.286 1.00 90.31 89 VAL A N 1
ATOM 637 C CA . VAL A 1 89 ? 8.514 -0.617 -2.567 1.00 90.31 89 VAL A CA 1
ATOM 638 C C . VAL A 1 89 ? 9.964 -0.804 -3.013 1.00 90.31 89 VAL A C 1
ATOM 640 O O . VAL A 1 89 ? 10.376 -1.924 -3.305 1.00 90.31 89 VAL A O 1
ATOM 643 N N . ALA A 1 90 ? 10.760 0.269 -3.011 1.00 87.81 90 ALA A N 1
ATOM 644 C CA . ALA A 1 90 ? 12.166 0.218 -3.407 1.00 87.81 90 ALA A CA 1
ATOM 645 C C . ALA A 1 90 ? 12.973 -0.771 -2.552 1.00 87.81 90 ALA A C 1
ATOM 647 O O . ALA A 1 90 ? 13.781 -1.533 -3.076 1.00 87.81 90 ALA A O 1
ATOM 648 N N . ARG A 1 91 ? 12.725 -0.805 -1.237 1.00 89.94 91 ARG A N 1
ATOM 649 C CA . ARG A 1 91 ? 13.372 -1.759 -0.325 1.00 89.94 91 ARG A CA 1
ATOM 650 C C . ARG A 1 91 ? 12.975 -3.202 -0.627 1.00 89.94 91 ARG A C 1
ATOM 652 O O . ARG A 1 91 ? 13.854 -4.058 -0.676 1.00 89.94 91 ARG A O 1
ATOM 659 N N . HIS A 1 92 ? 11.700 -3.471 -0.914 1.00 90.69 92 HIS A N 1
ATOM 660 C CA . HIS A 1 92 ? 11.280 -4.801 -1.364 1.00 90.69 92 HIS A CA 1
ATOM 661 C C . HIS A 1 92 ? 11.937 -5.213 -2.685 1.00 90.69 92 HIS A C 1
ATOM 663 O O . HIS A 1 92 ? 12.391 -6.351 -2.789 1.00 90.69 92 HIS A O 1
ATOM 669 N N . LEU A 1 93 ? 12.042 -4.304 -3.660 1.00 87.56 93 LEU A N 1
ATOM 670 C CA . LEU A 1 93 ? 12.730 -4.569 -4.931 1.00 87.56 93 LEU A CA 1
ATOM 671 C C . LEU A 1 93 ? 14.210 -4.923 -4.731 1.00 87.56 93 LEU A C 1
ATOM 673 O O . LEU A 1 93 ? 14.737 -5.776 -5.441 1.00 87.56 93 LEU A O 1
ATOM 677 N N . SER A 1 94 ? 14.861 -4.319 -3.736 1.00 87.25 94 SER A N 1
ATOM 678 C CA . SER A 1 94 ? 16.241 -4.637 -3.347 1.00 87.25 94 SER A CA 1
ATOM 679 C C . SER A 1 94 ? 16.381 -5.927 -2.524 1.00 87.25 94 SER A C 1
ATOM 681 O O . SER A 1 94 ? 17.488 -6.274 -2.120 1.00 87.25 94 SER A O 1
ATOM 683 N N . GLY A 1 95 ? 15.286 -6.644 -2.246 1.00 87.88 95 GLY A N 1
ATOM 684 C CA . GLY A 1 95 ? 15.288 -7.836 -1.391 1.00 87.88 95 GLY A CA 1
ATOM 685 C C . GLY A 1 95 ? 15.386 -7.536 0.110 1.00 87.88 95 GLY A C 1
ATOM 686 O O . GLY A 1 95 ? 15.584 -8.450 0.908 1.00 87.88 95 GLY A O 1
ATOM 687 N N . GLU A 1 96 ? 15.219 -6.278 0.519 1.00 90.38 96 GLU A N 1
ATOM 688 C CA . GLU A 1 96 ? 15.327 -5.810 1.905 1.00 90.38 96 GLU A CA 1
ATOM 689 C C . GLU A 1 96 ? 13.943 -5.728 2.5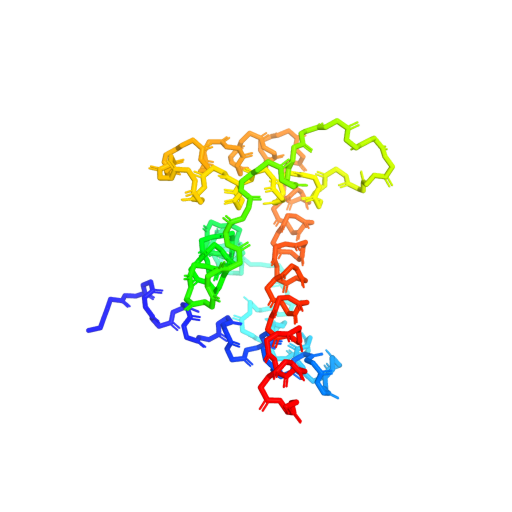76 1.00 90.38 96 GLU A C 1
ATOM 691 O O . GLU A 1 96 ? 13.517 -4.662 3.024 1.00 90.38 96 GLU A O 1
ATOM 696 N N . ALA A 1 97 ? 13.216 -6.850 2.636 1.00 89.62 97 ALA A N 1
ATOM 697 C CA . ALA A 1 97 ? 11.843 -6.882 3.158 1.00 89.62 97 ALA A CA 1
ATOM 698 C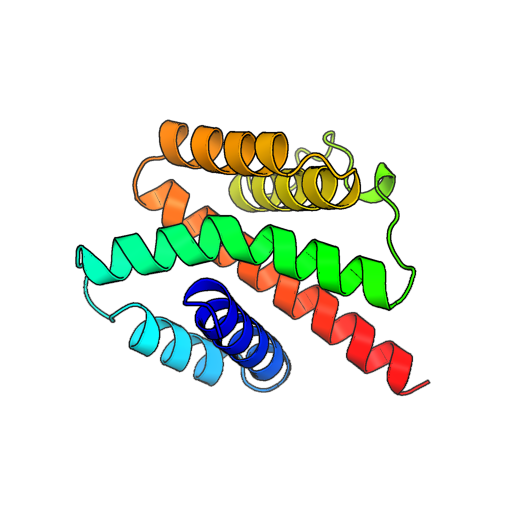 C . ALA A 1 97 ? 11.729 -6.334 4.594 1.00 89.62 97 ALA A C 1
ATOM 700 O O . ALA A 1 97 ? 10.894 -5.473 4.846 1.00 89.62 97 ALA A O 1
ATOM 701 N N . ASP A 1 98 ? 12.638 -6.719 5.492 1.00 92.19 98 ASP A N 1
ATOM 702 C CA . ASP A 1 98 ? 12.636 -6.222 6.877 1.00 92.19 98 ASP A CA 1
ATOM 703 C C . ASP A 1 98 ? 12.854 -4.699 6.953 1.00 92.19 98 ASP A C 1
ATOM 705 O O . ASP A 1 98 ? 12.335 -4.015 7.834 1.00 92.19 98 ASP A O 1
ATOM 709 N N . THR A 1 99 ? 13.621 -4.138 6.010 1.00 92.12 99 THR A N 1
ATOM 710 C CA . THR A 1 99 ? 13.845 -2.686 5.939 1.00 92.12 99 THR A CA 1
ATOM 711 C C . THR A 1 99 ? 12.633 -1.970 5.350 1.00 92.12 99 THR A C 1
ATOM 713 O O . THR A 1 99 ? 12.349 -0.840 5.744 1.00 92.12 99 THR A O 1
ATOM 716 N N . ALA A 1 100 ? 11.904 -2.607 4.429 1.00 91.69 100 ALA A N 1
ATOM 717 C CA . ALA A 1 100 ? 10.634 -2.089 3.934 1.00 91.69 100 ALA A CA 1
ATOM 718 C C . ALA A 1 100 ? 9.619 -1.971 5.080 1.00 91.69 100 ALA A C 1
ATOM 720 O O . ALA A 1 100 ? 9.085 -0.882 5.294 1.00 91.69 100 ALA A O 1
ATOM 721 N N . ASP A 1 101 ? 9.452 -3.032 5.872 1.00 93.19 101 ASP A N 1
ATOM 722 C CA . ASP A 1 101 ? 8.548 -3.055 7.029 1.00 93.19 101 ASP A CA 1
ATOM 723 C C . ASP A 1 101 ? 8.951 -1.994 8.067 1.00 93.19 101 ASP A C 1
ATOM 725 O O . ASP A 1 101 ? 8.110 -1.231 8.544 1.00 93.19 101 ASP A O 1
ATOM 729 N N . ALA A 1 102 ? 10.254 -1.831 8.328 1.00 94.12 102 ALA A N 1
ATOM 730 C CA . ALA A 1 102 ? 10.756 -0.781 9.215 1.00 94.12 102 ALA A CA 1
ATOM 731 C C . ALA A 1 102 ? 10.438 0.644 8.717 1.00 94.12 102 ALA A C 1
ATOM 733 O O . ALA A 1 102 ? 10.202 1.543 9.527 1.00 94.12 102 ALA A O 1
ATOM 734 N N . VAL A 1 103 ? 10.411 0.880 7.397 1.00 93.12 103 VAL A N 1
ATOM 735 C CA . VAL A 1 103 ? 9.979 2.168 6.820 1.00 93.12 103 VAL A CA 1
ATOM 736 C C . VAL A 1 103 ? 8.490 2.401 7.072 1.00 93.12 103 VAL A C 1
ATOM 738 O O . VAL A 1 103 ? 8.109 3.517 7.439 1.00 93.12 103 VAL A O 1
ATOM 741 N N . VAL A 1 104 ? 7.662 1.365 6.902 1.00 93.69 104 VAL A N 1
ATOM 742 C CA . VAL A 1 104 ? 6.219 1.427 7.174 1.00 93.69 104 VAL A CA 1
ATOM 743 C C . VAL A 1 104 ? 5.976 1.750 8.648 1.00 93.69 104 VAL A C 1
ATOM 745 O O . VAL A 1 104 ? 5.293 2.726 8.967 1.00 93.69 104 VAL A O 1
ATOM 748 N N . ASP A 1 105 ? 6.608 1.004 9.552 1.00 94.44 105 ASP A N 1
ATOM 749 C CA . ASP A 1 105 ? 6.445 1.168 10.996 1.00 94.44 105 ASP A CA 1
ATOM 750 C C . ASP A 1 105 ? 6.951 2.524 11.491 1.00 94.44 105 ASP A C 1
ATOM 752 O O . ASP A 1 105 ? 6.304 3.157 12.331 1.00 94.44 105 ASP A O 1
ATOM 756 N N . ALA A 1 106 ? 8.066 3.022 10.949 1.00 94.19 106 ALA A N 1
ATOM 757 C CA . ALA A 1 106 ? 8.573 4.350 11.280 1.00 94.19 106 ALA A CA 1
ATOM 758 C C . ALA A 1 106 ? 7.594 5.453 10.849 1.00 94.19 106 ALA A C 1
ATOM 760 O O . ALA A 1 106 ? 7.359 6.402 11.602 1.00 94.19 106 ALA A O 1
ATOM 761 N N . TYR A 1 107 ? 6.989 5.324 9.662 1.00 93.75 107 TYR A N 1
ATOM 762 C CA . TYR A 1 107 ? 6.001 6.286 9.180 1.00 93.75 107 TYR A CA 1
ATOM 763 C C . TYR A 1 107 ? 4.733 6.279 10.040 1.00 93.75 107 TYR A C 1
ATOM 765 O O . TYR A 1 107 ? 4.279 7.345 10.464 1.00 93.75 107 TYR A O 1
ATOM 773 N N . ILE A 1 108 ? 4.194 5.092 10.338 1.00 93.75 108 ILE A N 1
ATOM 774 C CA . ILE A 1 108 ? 3.009 4.928 11.191 1.00 93.75 108 ILE A CA 1
ATOM 775 C C . ILE A 1 108 ? 3.290 5.464 12.596 1.00 93.75 108 ILE A C 1
ATOM 777 O O . ILE A 1 108 ? 2.496 6.231 13.130 1.00 93.75 108 ILE A O 1
ATOM 781 N N . THR A 1 109 ? 4.447 5.143 13.177 1.00 94.81 109 THR A N 1
ATOM 782 C CA . THR A 1 109 ? 4.841 5.628 14.510 1.00 94.81 109 THR A CA 1
ATOM 783 C C . THR A 1 109 ? 4.888 7.15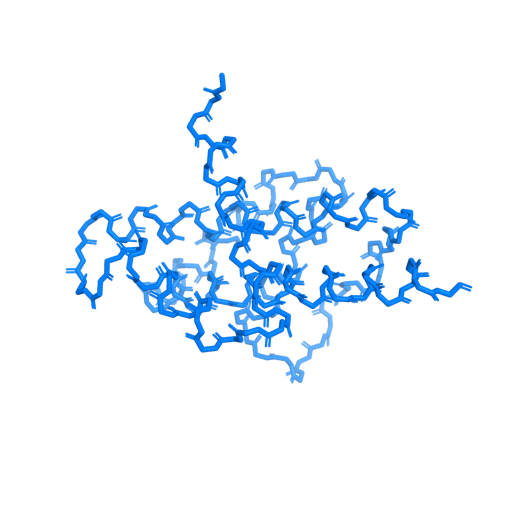7 14.570 1.00 94.81 109 THR A C 1
ATOM 785 O O . THR A 1 109 ? 4.433 7.750 15.546 1.00 94.81 109 THR A O 1
ATOM 788 N N . ALA A 1 110 ? 5.391 7.811 13.520 1.00 94.00 110 ALA A N 1
ATOM 789 C CA . AL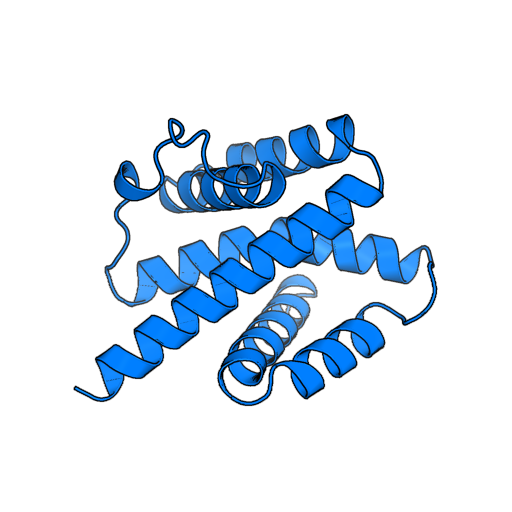A A 1 110 ? 5.499 9.268 13.467 1.00 94.00 110 ALA A CA 1
ATOM 790 C C . ALA A 1 110 ? 4.150 9.995 13.289 1.00 94.00 110 ALA A C 1
ATOM 792 O O . ALA A 1 110 ? 4.036 11.158 13.672 1.00 94.00 110 ALA A O 1
ATOM 793 N N . HIS A 1 111 ? 3.136 9.334 12.721 1.00 93.62 111 HIS A N 1
ATOM 794 C CA . HIS A 1 111 ? 1.866 9.963 12.319 1.00 93.62 111 HIS A CA 1
ATOM 795 C C . HIS A 1 111 ? 0.622 9.329 12.975 1.00 93.62 111 HIS A C 1
ATOM 797 O O . HIS A 1 111 ? -0.508 9.753 12.720 1.00 93.62 111 HIS A O 1
ATOM 803 N N . GLY A 1 112 ? 0.807 8.316 13.825 1.00 90.75 112 GLY A N 1
ATOM 804 C CA . GLY A 1 112 ? -0.256 7.593 14.518 1.00 90.75 112 GLY A CA 1
ATOM 805 C C . GLY A 1 112 ? -1.225 6.877 13.572 1.00 90.75 112 GLY A C 1
ATOM 806 O O . GLY A 1 112 ? -0.874 6.474 12.463 1.00 90.75 112 GLY A O 1
ATOM 807 N N . LEU A 1 113 ? -2.482 6.748 14.011 1.00 86.38 113 LEU A N 1
ATOM 808 C CA . LEU A 1 113 ? -3.543 6.093 13.237 1.00 86.38 113 LEU A CA 1
ATOM 809 C C . LEU A 1 113 ? -3.772 6.756 11.873 1.00 86.38 113 LEU A C 1
ATOM 811 O O . LEU A 1 113 ? -3.990 6.057 10.890 1.00 86.38 113 LEU A O 1
ATOM 815 N N . GLN A 1 114 ? -3.671 8.086 11.781 1.00 88.19 114 GLN A N 1
ATOM 816 C CA . GLN A 1 114 ? -3.792 8.787 10.499 1.00 88.19 114 GLN A CA 1
ATOM 817 C C . GLN A 1 114 ? -2.683 8.366 9.523 1.00 88.19 114 GLN A C 1
ATOM 819 O O . GLN A 1 114 ? -2.949 8.141 8.346 1.00 88.19 114 GLN A O 1
ATOM 824 N N . GLY A 1 115 ? -1.460 8.175 10.028 1.00 88.94 115 GLY A N 1
ATOM 825 C CA . GLY A 1 115 ? -0.330 7.670 9.250 1.00 88.94 115 GLY A CA 1
ATOM 826 C C . GLY A 1 115 ? -0.584 6.313 8.614 1.00 88.94 115 GLY A C 1
ATOM 827 O O . GLY A 1 115 ? -0.238 6.103 7.454 1.00 88.94 115 GLY A O 1
ATOM 828 N N . LEU A 1 116 ? -1.223 5.410 9.357 1.00 89.69 116 LEU A N 1
ATOM 829 C CA . LEU A 1 116 ? -1.604 4.096 8.854 1.00 89.69 116 LEU A CA 1
ATOM 830 C C . LEU A 1 116 ? -2.568 4.197 7.661 1.00 89.69 116 LEU A C 1
ATOM 832 O O . LEU A 1 116 ? -2.376 3.526 6.644 1.00 89.69 116 LEU A O 1
ATOM 836 N N . TRP A 1 117 ? -3.573 5.067 7.765 1.00 88.06 117 TRP A N 1
ATOM 837 C CA . TRP A 1 117 ? -4.531 5.319 6.690 1.00 88.06 117 TRP A CA 1
ATOM 838 C C . TRP A 1 117 ? -3.886 5.954 5.465 1.00 88.06 117 TRP A C 1
ATOM 840 O O . TRP A 1 117 ? -4.029 5.432 4.356 1.00 88.06 117 TRP A O 1
ATOM 850 N N . ASP A 1 118 ? -3.140 7.037 5.664 1.00 90.62 118 ASP A N 1
ATOM 851 C CA . ASP A 1 118 ? -2.492 7.760 4.575 1.00 90.62 118 ASP A CA 1
ATOM 852 C C . ASP A 1 118 ? -1.502 6.857 3.826 1.00 90.62 118 ASP A C 1
ATOM 854 O O . ASP A 1 118 ? -1.484 6.844 2.592 1.00 90.62 118 ASP A O 1
ATOM 858 N N . PHE A 1 119 ? -0.713 6.062 4.561 1.00 92.00 119 PHE A N 1
ATOM 859 C CA . PHE A 1 119 ? 0.229 5.111 3.976 1.00 92.00 119 PHE A CA 1
ATOM 860 C C . PHE A 1 119 ? -0.496 4.024 3.181 1.00 92.00 119 PHE A C 1
ATOM 862 O O . PHE A 1 119 ? -0.161 3.790 2.019 1.00 92.00 119 PHE A O 1
ATOM 869 N N . GLY A 1 120 ? -1.500 3.369 3.775 1.00 88.50 120 GLY A N 1
ATOM 870 C CA . GLY A 1 120 ? -2.228 2.286 3.112 1.00 88.50 120 GLY A CA 1
ATOM 871 C C . GLY A 1 120 ? -2.903 2.744 1.816 1.00 88.50 120 GLY A C 1
ATOM 872 O O . GLY A 1 120 ? -2.796 2.071 0.791 1.00 88.50 120 GLY A O 1
ATOM 873 N N . VAL A 1 121 ? -3.522 3.930 1.820 1.00 88.31 121 VAL A N 1
ATOM 874 C CA . VAL A 1 121 ? -4.109 4.531 0.610 1.00 88.31 121 VAL A CA 1
ATOM 875 C C . VAL A 1 121 ? -3.036 4.853 -0.428 1.00 88.31 121 VAL A C 1
ATOM 877 O O . VAL A 1 121 ? -3.236 4.585 -1.614 1.00 88.31 121 VAL A O 1
ATOM 880 N N . ALA A 1 122 ? -1.899 5.415 -0.013 1.00 89.31 122 ALA A N 1
ATOM 881 C CA . ALA A 1 122 ? -0.804 5.716 -0.928 1.00 89.31 122 ALA A CA 1
ATOM 882 C C . ALA A 1 122 ? -0.250 4.446 -1.594 1.00 89.31 122 ALA A C 1
ATOM 884 O O . ALA A 1 122 ? -0.070 4.426 -2.810 1.00 89.31 122 ALA A O 1
ATOM 885 N N . ALA A 1 123 ? -0.051 3.373 -0.830 1.00 87.00 123 ALA A N 1
ATOM 886 C CA . ALA A 1 123 ? 0.440 2.102 -1.350 1.00 87.00 123 ALA A CA 1
ATOM 887 C C . ALA A 1 123 ? -0.562 1.431 -2.313 1.00 87.00 123 ALA A C 1
ATOM 889 O O . ALA A 1 123 ? -0.161 0.920 -3.357 1.00 87.00 123 ALA A O 1
ATOM 890 N N . LEU A 1 124 ? -1.869 1.491 -2.028 1.00 88.25 124 LEU A N 1
ATOM 891 C CA . LEU A 1 124 ? -2.904 0.979 -2.939 1.00 88.25 124 LEU A CA 1
ATOM 892 C C . LEU A 1 124 ? -2.996 1.771 -4.247 1.00 88.25 124 LEU A C 1
ATOM 894 O O . LEU A 1 124 ? -3.254 1.188 -5.302 1.00 88.25 124 LEU A O 1
ATOM 898 N N . ARG A 1 125 ? -2.772 3.089 -4.198 1.00 88.00 125 ARG A N 1
ATOM 899 C CA . ARG A 1 125 ? -2.685 3.916 -5.409 1.00 88.00 125 ARG A CA 1
ATOM 900 C C . ARG A 1 125 ? -1.497 3.510 -6.269 1.00 88.00 125 ARG A C 1
ATOM 902 O O . ARG A 1 125 ? -1.698 3.280 -7.452 1.00 88.00 125 ARG A O 1
ATOM 909 N N . LEU A 1 126 ? -0.318 3.327 -5.667 1.00 87.56 126 LEU A N 1
ATOM 910 C CA . LEU A 1 126 ? 0.862 2.830 -6.385 1.00 87.56 126 LEU A CA 1
ATOM 911 C C . LEU A 1 126 ? 0.584 1.482 -7.063 1.00 87.56 126 LEU A C 1
ATOM 913 O O . LEU A 1 126 ? 0.925 1.310 -8.226 1.00 87.56 126 LEU A O 1
ATOM 917 N N . LEU A 1 127 ? -0.090 0.556 -6.373 1.00 87.75 127 LEU A N 1
ATOM 918 C CA . LEU A 1 127 ? -0.472 -0.732 -6.958 1.00 87.75 127 LEU A CA 1
ATOM 919 C C . LEU A 1 127 ? -1.448 -0.574 -8.126 1.00 87.75 127 LEU A C 1
ATOM 921 O O . LEU A 1 127 ? -1.298 -1.237 -9.144 1.00 87.75 127 LEU A O 1
ATOM 925 N N . SER A 1 128 ? -2.444 0.299 -7.989 1.00 89.38 128 SER A N 1
ATOM 926 C CA . SER A 1 128 ? -3.426 0.548 -9.051 1.00 89.38 128 SER A CA 1
ATOM 927 C C . SER A 1 128 ? -2.784 1.199 -10.281 1.00 89.38 128 SER A C 1
ATOM 929 O O . SER A 1 128 ? -3.145 0.868 -11.408 1.00 89.38 128 SER A O 1
ATOM 931 N N . ASP A 1 129 ? -1.844 2.123 -10.069 1.00 88.12 129 ASP A N 1
ATOM 932 C CA . ASP A 1 129 ? -1.113 2.797 -11.142 1.00 88.12 129 ASP A CA 1
ATOM 933 C C . ASP A 1 129 ? -0.193 1.819 -11.882 1.00 88.12 129 ASP A C 1
ATOM 935 O O . ASP A 1 129 ? -0.252 1.758 -13.107 1.00 88.12 129 ASP A O 1
ATOM 939 N N . GLU A 1 130 ? 0.548 0.983 -11.150 1.00 87.62 130 GLU A N 1
ATOM 940 C CA . GLU A 1 130 ? 1.394 -0.061 -11.737 1.00 87.62 130 GLU A CA 1
ATOM 941 C C . GLU A 1 130 ? 0.568 -1.040 -12.583 1.00 87.62 130 GLU A C 1
ATOM 943 O O . GLU A 1 130 ? 0.849 -1.250 -13.758 1.00 87.62 130 GLU A O 1
ATOM 948 N N . LEU A 1 131 ? -0.530 -1.576 -12.038 1.00 86.88 131 LEU A N 1
ATOM 949 C CA . LEU A 1 131 ? -1.403 -2.491 -12.781 1.00 86.88 131 LEU A CA 1
ATOM 950 C C . LEU A 1 131 ? -2.008 -1.841 -14.038 1.00 86.88 131 LEU A C 1
ATOM 952 O O . LEU A 1 131 ? -2.215 -2.522 -15.045 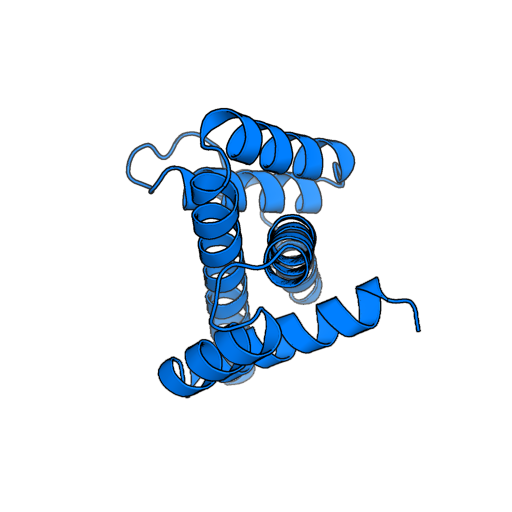1.00 86.88 131 LEU A O 1
ATOM 956 N N . ARG A 1 132 ? -2.293 -0.531 -14.007 1.00 87.19 132 ARG A N 1
ATOM 957 C CA . ARG A 1 132 ? -2.779 0.212 -15.179 1.00 87.19 132 ARG A CA 1
ATOM 958 C C . ARG A 1 132 ? -1.716 0.291 -16.269 1.00 87.19 132 ARG A C 1
ATOM 960 O O . ARG A 1 132 ? -2.052 0.137 -17.444 1.00 87.19 132 ARG A O 1
ATOM 967 N N . ASP A 1 133 ? -0.470 0.558 -15.902 1.00 85.31 133 ASP A N 1
ATOM 968 C CA . ASP A 1 133 ? 0.621 0.653 -16.869 1.00 85.31 133 ASP A CA 1
ATOM 969 C C . ASP A 1 133 ? 0.894 -0.717 -17.515 1.00 85.31 133 ASP A C 1
ATOM 971 O O . ASP A 1 133 ? 0.921 -0.813 -18.744 1.00 85.31 133 ASP A O 1
ATOM 975 N N . GLN A 1 134 ? 0.863 -1.802 -16.735 1.00 83.19 134 GLN A N 1
ATOM 976 C CA . GLN A 1 134 ? 0.936 -3.178 -17.251 1.00 83.19 134 GLN A CA 1
ATOM 977 C C . GLN A 1 134 ? -0.206 -3.520 -18.225 1.00 83.19 134 GLN A C 1
ATOM 979 O O . GLN A 1 134 ? 0.006 -4.146 -19.267 1.00 83.19 134 GLN A O 1
ATOM 984 N N . GLN A 1 135 ? -1.443 -3.105 -17.927 1.00 83.94 135 GLN A N 1
ATOM 985 C CA . GLN A 1 135 ? -2.576 -3.307 -18.840 1.00 83.94 135 GLN A CA 1
ATOM 986 C C . GLN A 1 135 ? -2.392 -2.578 -20.175 1.00 83.94 135 GLN A C 1
ATOM 988 O O . GLN A 1 135 ? -2.793 -3.106 -21.212 1.00 83.94 135 GLN A O 1
ATOM 993 N N . ARG A 1 136 ? -1.810 -1.374 -20.159 1.00 85.12 136 ARG A N 1
ATOM 994 C CA . ARG A 1 136 ? -1.576 -0.573 -21.368 1.00 85.12 136 ARG A CA 1
ATOM 995 C C . ARG A 1 136 ? -0.501 -1.177 -22.255 1.00 85.12 136 ARG A C 1
ATOM 997 O O . ARG A 1 136 ? -0.668 -1.173 -23.472 1.00 85.12 136 ARG A O 1
ATOM 1004 N N . ASP A 1 137 ? 0.571 -1.692 -21.667 1.00 80.31 137 ASP A N 1
ATOM 1005 C CA . ASP A 1 137 ? 1.657 -2.288 -22.441 1.00 80.31 137 ASP A CA 1
ATOM 1006 C C . ASP A 1 137 ? 1.270 -3.645 -23.034 1.00 80.31 137 ASP A C 1
ATOM 1008 O O . ASP A 1 137 ? 1.607 -3.914 -24.181 1.00 80.31 137 ASP A O 1
ATOM 1012 N N . ASN A 1 138 ? 0.447 -4.439 -22.343 1.00 77.12 138 ASN A N 1
ATOM 1013 C CA . ASN A 1 138 ? -0.104 -5.688 -22.889 1.00 77.12 138 ASN A CA 1
ATOM 1014 C C . ASN A 1 138 ? -1.080 -5.491 -24.070 1.00 77.12 138 ASN A C 1
ATOM 1016 O O . ASN A 1 138 ? -1.439 -6.459 -24.740 1.00 77.12 138 ASN A O 1
ATOM 1020 N N . GLN A 1 139 ? -1.550 -4.264 -24.310 1.00 76.31 139 GLN A N 1
ATOM 1021 C CA . GLN A 1 139 ? -2.430 -3.919 -25.434 1.00 76.31 139 GLN A CA 1
ATOM 1022 C C . GLN A 1 139 ? -1.667 -3.397 -26.665 1.00 76.31 139 GLN A C 1
ATOM 1024 O O . GLN A 1 139 ? -2.305 -3.077 -27.672 1.00 76.31 139 GLN A O 1
ATOM 1029 N N . ARG A 1 140 ? -0.336 -3.276 -26.587 1.00 63.16 140 ARG A N 1
ATOM 1030 C CA . ARG A 1 140 ? 0.541 -2.831 -27.681 1.00 63.16 140 ARG A CA 1
ATOM 1031 C C . ARG A 1 140 ? 1.150 -4.011 -28.428 1.00 63.16 140 ARG A C 1
ATOM 1033 O O . ARG A 1 140 ? 1.316 -3.858 -29.659 1.00 63.16 140 ARG A O 1
#

Sequence (140 aa):
MTASGEVAAVLTSIAAEAIDNPSSAGARLADWIGREPSPAGEARMQQIAHLAPRLVADALLRDGWAQPDVYGPARTDVPAAQLAAVRAVARHLSGEADTADAVVDAYITAHGLQGLWDFGVAALRLLSDELRDQQRDNQR

Organism: NCBI:txid227715

Radius of gyration: 14.5 Å; chains: 1; bounding box: 34×38×44 Å

Foldseek 3Di:
DDPLVVLLVLLLVLLQCCLPPVPVSVVVLCVVLDVDDDPSSLVSLLSLLLVLLLLLLVLCVVVVNLDLVVLDQPDPVDPPLLNLSSVLNSCVNVVNSVVSVVSSVVQCVVVPSVSSVSNSVSSSNSSSVSVNVVVVVVVD